Protein AF-A0A2H6MX20-F1 (afdb_monomer)

Mean predicted aligned error: 17.42 Å

Nearest PDB structures (foldseek):
  6qx9-assembly1_S  TM=8.064E-01  e=1.721E-09  Homo sapiens
  8r08-assembly1_S  TM=8.868E-01  e=1.833E-08  Homo sapiens
  6qw6-assembly1_S  TM=8.064E-01  e=2.581E-09  Homo sapiens
  8qp8-assembly1_S  TM=9.579E-01  e=3.839E-07  Homo sapiens

pLDDT: mean 71.4, std 17.09, range [33.41, 95.12]

Secondary structure (DSSP, 8-state):
------TTSPPP-GGG-HHHHHHHHHHTT-S--S----------S---------------SSS-SSTTTTT-GGG----S-TT---------B-TT-PBPPHHHHHHHHHHHHH--PPPHHHHHHHHHHHHHHHHHHHS-TT-----

Organism: NCBI:txid3147026

Foldseek 3Di:
DPPPDDLPDDQQDPVVDPVSVVVNCVSVVVDPPDPPVPPPPVPPPDPPPPPPPPPPPVDDDDDPPPPPVVPCVVPPPPPVCPPDDDPDDDFDADPVRDTDDPVVSVLVVVCVVVVPDDDPVVVVVVVVVVVVVVVVVVDDPPDDPPD

Structure (mmCIF, N/CA/C/O backbone):
data_AF-A0A2H6MX20-F1
#
_entry.id   AF-A0A2H6MX20-F1
#
loop_
_atom_site.group_PDB
_atom_site.id
_atom_site.type_symbol
_atom_site.label_atom_id
_atom_site.label_alt_id
_atom_site.label_comp_id
_atom_site.label_asym_id
_atom_site.label_entity_id
_atom_site.label_seq_id
_atom_site.pdbx_PDB_ins_code
_atom_site.Cartn_x
_atom_site.Cartn_y
_atom_site.Cartn_z
_atom_site.occupancy
_atom_site.B_iso_or_equiv
_atom_site.auth_seq_id
_atom_site.auth_comp_id
_atom_site.auth_asym_id
_atom_site.auth_atom_id
_atom_site.pdbx_PDB_model_num
ATOM 1 N N . SER A 1 1 ? -31.786 11.791 14.725 1.00 33.41 1 SER A N 1
ATOM 2 C CA . SER A 1 1 ? -30.751 12.723 15.205 1.00 33.41 1 SER A CA 1
ATOM 3 C C . SER A 1 1 ? -29.396 12.057 15.089 1.00 33.41 1 SER A C 1
ATOM 5 O O . SER A 1 1 ? -29.134 11.116 15.821 1.00 33.41 1 SER A O 1
ATOM 7 N N . THR A 1 2 ? -28.583 12.449 14.111 1.00 42.53 2 THR A N 1
ATOM 8 C CA . THR A 1 2 ? -27.213 11.948 13.934 1.00 42.53 2 THR A CA 1
ATOM 9 C C . THR A 1 2 ? -26.293 12.766 14.831 1.00 42.53 2 THR A C 1
ATOM 11 O O . THR A 1 2 ? -25.855 13.849 14.451 1.00 42.53 2 THR A O 1
ATOM 14 N N . SER A 1 3 ? -26.080 12.296 16.058 1.00 47.31 3 SER A N 1
ATOM 15 C CA . SER A 1 3 ? -25.085 12.864 16.963 1.00 47.31 3 SER A CA 1
ATOM 16 C C . SER A 1 3 ? -23.699 12.563 16.403 1.00 47.31 3 SER A C 1
ATOM 18 O O . SER A 1 3 ? -23.289 11.405 16.341 1.00 47.31 3 SER A O 1
ATOM 20 N N . SER A 1 4 ? -23.010 13.605 15.955 1.00 49.44 4 SER A N 1
ATOM 21 C CA . SER A 1 4 ? -21.595 13.574 15.610 1.00 49.44 4 SER A CA 1
ATOM 22 C C . SER A 1 4 ? -20.803 13.195 16.862 1.00 49.44 4 SER A C 1
ATOM 24 O O . SER A 1 4 ? -20.547 14.057 17.695 1.00 49.44 4 SER A O 1
ATOM 26 N N . THR A 1 5 ? -20.473 11.914 17.025 1.00 53.19 5 THR A N 1
ATOM 27 C CA . THR A 1 5 ? -19.618 11.448 18.121 1.00 53.19 5 THR A CA 1
ATOM 28 C C . THR A 1 5 ? -18.219 11.999 17.906 1.00 53.19 5 THR A C 1
ATOM 30 O O . THR A 1 5 ? -17.543 11.669 16.928 1.00 53.19 5 THR A O 1
ATOM 33 N N . THR A 1 6 ? -17.827 12.910 18.782 1.00 54.44 6 THR A N 1
ATOM 34 C CA . THR A 1 6 ? -16.495 13.503 18.800 1.00 54.44 6 THR A CA 1
ATOM 35 C C . THR A 1 6 ? -15.529 12.524 19.466 1.00 54.44 6 THR A C 1
ATOM 37 O O . THR A 1 6 ? -15.933 11.673 20.250 1.00 54.44 6 THR A O 1
ATOM 40 N N . ILE A 1 7 ? -14.232 12.640 19.169 1.00 55.91 7 ILE A N 1
ATOM 41 C CA . ILE A 1 7 ? -13.147 11.799 19.724 1.00 55.91 7 ILE A CA 1
ATOM 42 C C . ILE A 1 7 ? -13.102 11.784 21.273 1.00 55.91 7 ILE A C 1
ATOM 44 O O . ILE A 1 7 ? -12.395 10.969 21.856 1.00 55.91 7 ILE A O 1
ATOM 48 N N . LEU A 1 8 ? -13.857 12.666 21.936 1.00 54.25 8 LEU A N 1
ATOM 49 C CA . LEU A 1 8 ? -13.919 12.823 23.389 1.00 54.25 8 LEU A CA 1
ATOM 50 C C . LEU A 1 8 ? -15.139 12.149 24.044 1.00 54.25 8 LEU A C 1
ATOM 52 O O . LEU A 1 8 ? -15.256 12.202 25.266 1.00 54.25 8 LEU A O 1
ATOM 56 N N . ASP A 1 9 ? -16.046 11.548 23.270 1.00 61.22 9 ASP A N 1
ATOM 57 C CA . ASP A 1 9 ? -17.220 10.869 23.828 1.00 61.22 9 ASP A CA 1
ATOM 58 C C . ASP A 1 9 ? -16.842 9.493 24.409 1.00 61.22 9 ASP A C 1
ATOM 60 O O . ASP A 1 9 ? -16.025 8.764 23.842 1.00 61.22 9 ASP A O 1
ATOM 64 N N . GLU A 1 10 ? -17.440 9.142 25.555 1.00 64.44 10 GLU A N 1
ATOM 65 C CA . GLU A 1 10 ? -17.141 7.923 26.319 1.00 64.44 10 GLU A CA 1
ATOM 66 C C . GLU A 1 10 ? -17.293 6.665 25.440 1.00 64.44 10 GLU A C 1
ATOM 68 O O . GLU A 1 10 ? -18.320 6.463 24.781 1.00 64.44 10 GLU A O 1
ATOM 73 N N . GLU A 1 11 ? -16.251 5.824 25.392 1.00 63.41 11 GLU A N 1
ATOM 74 C CA . GLU A 1 11 ? -16.231 4.648 24.519 1.00 63.41 11 GLU A CA 1
ATOM 75 C C . GLU A 1 11 ? -17.427 3.723 24.826 1.00 63.41 11 GLU A C 1
ATOM 77 O O . GLU A 1 11 ? -17.643 3.356 25.986 1.00 63.41 11 GLU A O 1
ATOM 82 N N . PRO A 1 12 ? -18.217 3.296 23.820 1.00 64.69 12 PRO A N 1
ATOM 83 C CA . PRO A 1 12 ? -19.341 2.404 24.065 1.00 64.69 12 PRO A CA 1
ATOM 84 C C . PRO A 1 12 ? -18.862 1.087 24.682 1.00 64.69 12 PRO A C 1
ATOM 86 O O . PRO A 1 12 ? -17.984 0.408 24.148 1.00 64.69 12 PRO A O 1
ATOM 89 N N . ILE A 1 13 ? -19.489 0.698 25.794 1.00 65.38 13 ILE A N 1
ATOM 90 C CA . ILE A 1 13 ? -19.193 -0.548 26.508 1.00 65.38 13 ILE A CA 1
ATOM 91 C C . ILE A 1 13 ? -19.407 -1.740 25.563 1.00 65.38 13 ILE A C 1
ATOM 93 O O . ILE A 1 13 ? -20.540 -2.092 25.218 1.00 65.38 13 ILE A O 1
ATOM 97 N N . VAL A 1 14 ? -18.309 -2.399 25.187 1.00 65.25 14 VAL A N 1
ATOM 98 C CA . VAL A 1 14 ? -18.280 -3.518 24.225 1.00 65.25 14 VAL A CA 1
ATOM 99 C C . VAL A 1 14 ? -19.057 -4.747 24.732 1.00 65.25 14 VAL A C 1
ATOM 101 O O . VAL A 1 14 ? -19.490 -5.593 23.952 1.00 65.25 14 VAL A O 1
ATOM 104 N N . ASN A 1 15 ? -19.337 -4.805 26.037 1.00 72.75 15 ASN A N 1
ATOM 105 C CA . ASN A 1 15 ? -20.065 -5.894 26.698 1.00 72.75 15 ASN A CA 1
ATOM 1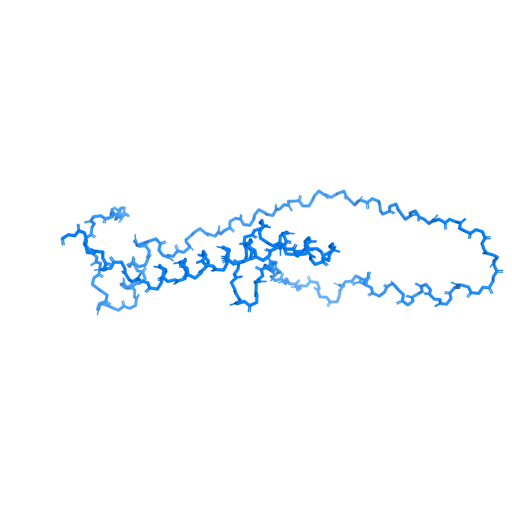06 C C . ASN A 1 15 ? -21.553 -5.979 26.300 1.00 72.75 15 ASN A C 1
ATOM 108 O O . ASN A 1 15 ? -22.222 -6.944 26.654 1.00 72.75 15 ASN A O 1
ATOM 112 N N . ARG A 1 16 ? -22.092 -4.986 25.573 1.00 74.19 16 ARG A N 1
ATOM 113 C CA . ARG A 1 16 ? -23.488 -4.977 25.089 1.00 74.19 16 ARG A CA 1
ATOM 114 C C . ARG A 1 16 ? -23.706 -5.770 23.790 1.00 74.19 16 ARG A C 1
ATOM 116 O O . ARG A 1 16 ? -24.836 -5.846 23.317 1.00 74.19 16 ARG A O 1
ATOM 123 N N . GLY A 1 17 ? -22.651 -6.366 23.225 1.00 83.62 17 GLY A N 1
ATOM 124 C CA . GLY A 1 17 ? -22.712 -7.243 22.051 1.00 83.62 17 GLY A CA 1
ATOM 125 C C . GLY A 1 17 ? -21.959 -6.707 20.828 1.00 83.62 17 GLY A C 1
ATOM 126 O O . GLY A 1 17 ? -21.399 -5.613 20.842 1.00 83.62 17 GLY A O 1
ATOM 127 N N . LEU A 1 18 ? -21.963 -7.480 19.735 1.00 86.56 18 LEU A N 1
ATOM 128 C CA . LEU A 1 18 ? -21.168 -7.212 18.522 1.00 86.56 18 LEU A CA 1
ATOM 129 C C . LEU A 1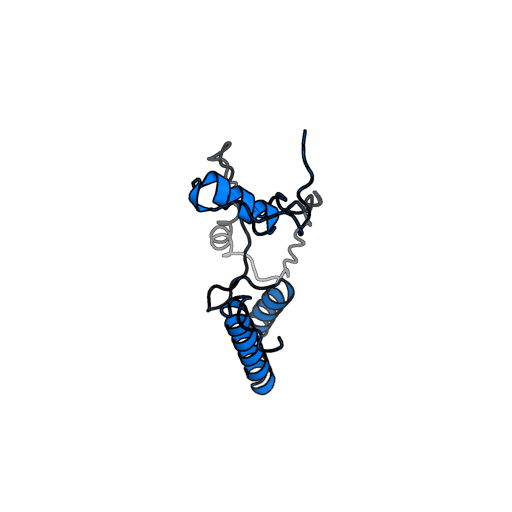 18 ? -21.463 -5.845 17.877 1.00 86.56 18 LEU A C 1
ATOM 131 O O . LEU A 1 18 ? -20.561 -5.209 17.338 1.00 86.56 18 LEU A O 1
ATOM 135 N N . ALA A 1 19 ? -22.701 -5.355 17.986 1.00 85.06 19 ALA A N 1
ATOM 136 C CA . ALA A 1 19 ? -23.073 -4.026 17.506 1.00 85.06 19 ALA A CA 1
ATOM 137 C C . ALA A 1 19 ? -22.311 -2.901 18.234 1.00 85.06 19 ALA A C 1
ATOM 139 O O . ALA A 1 19 ? -21.879 -1.945 17.595 1.00 85.06 19 ALA A O 1
ATOM 140 N N . ALA A 1 20 ? -22.086 -3.033 19.547 1.00 84.44 20 ALA A N 1
ATOM 141 C CA . ALA A 1 20 ? -21.310 -2.058 20.314 1.00 84.44 20 ALA A CA 1
ATOM 142 C C . ALA A 1 20 ? -19.830 -2.062 19.893 1.00 84.44 20 ALA A C 1
ATOM 144 O O . ALA A 1 20 ? -19.231 -0.997 19.757 1.00 84.44 20 ALA A O 1
ATOM 145 N N . ALA A 1 21 ? -19.268 -3.241 19.599 1.00 84.44 21 ALA A N 1
ATOM 146 C CA . ALA A 1 21 ? -17.911 -3.372 19.065 1.00 84.44 21 ALA A CA 1
ATOM 147 C C . ALA A 1 21 ? -17.760 -2.707 17.685 1.00 84.44 21 ALA A C 1
ATOM 149 O O . ALA A 1 21 ? -16.796 -1.980 17.454 1.00 84.44 21 ALA A O 1
ATOM 150 N N . LEU A 1 22 ? -18.727 -2.902 16.779 1.00 85.56 22 LEU A N 1
ATOM 151 C CA . LEU A 1 22 ? -18.718 -2.259 15.460 1.00 85.56 22 LEU A CA 1
ATOM 152 C C . LEU A 1 22 ? -18.811 -0.733 15.561 1.00 85.56 22 LEU A C 1
ATOM 154 O O . LEU A 1 22 ? -18.059 -0.038 14.879 1.00 85.56 22 LEU A O 1
ATOM 158 N N . MET A 1 23 ? -19.671 -0.215 16.443 1.00 83.62 23 MET A N 1
ATOM 159 C CA . MET A 1 23 ? -19.767 1.225 16.708 1.00 83.62 23 MET A CA 1
ATOM 160 C C . MET A 1 23 ? -18.453 1.786 17.262 1.00 83.62 23 MET A C 1
ATOM 162 O O . MET A 1 23 ? -18.015 2.851 16.837 1.00 83.62 23 MET A O 1
ATOM 166 N N . LEU A 1 24 ? -17.772 1.049 18.146 1.00 83.94 24 LEU A N 1
ATOM 167 C CA . LEU A 1 24 ? -16.450 1.436 18.637 1.00 83.94 24 LEU A CA 1
ATOM 168 C C . LEU A 1 24 ? -15.415 1.491 17.503 1.00 83.94 24 LEU A C 1
ATOM 170 O O . LEU A 1 24 ? -14.681 2.470 17.394 1.00 83.94 24 LEU A O 1
ATOM 174 N N . CYS A 1 25 ? -15.361 0.476 16.634 1.00 84.75 25 CYS A N 1
ATOM 175 C CA . CYS A 1 25 ? -14.451 0.459 15.484 1.00 84.75 25 CYS A CA 1
ATOM 176 C C . CYS A 1 25 ? -14.743 1.593 14.491 1.00 84.75 25 CYS A C 1
ATOM 178 O O . CYS A 1 25 ? -13.806 2.156 13.923 1.00 84.75 25 CYS A O 1
ATOM 180 N N . GLN A 1 26 ? -16.019 1.939 14.295 1.00 85.38 26 GLN A N 1
ATOM 181 C C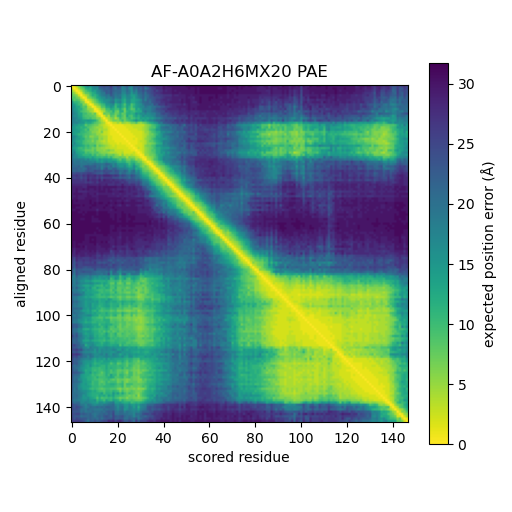A . GLN A 1 26 ? -16.431 3.077 13.476 1.00 85.38 26 GLN A CA 1
ATOM 182 C C . GLN A 1 26 ? -15.961 4.400 14.089 1.00 85.38 26 GLN A C 1
ATOM 184 O O . GLN A 1 26 ? -15.337 5.198 13.393 1.00 85.38 26 GLN A O 1
ATOM 189 N N . ASN A 1 27 ? -16.191 4.603 15.390 1.00 82.19 27 ASN A N 1
ATOM 190 C CA . ASN A 1 27 ? -15.773 5.809 16.108 1.00 82.19 27 ASN A CA 1
ATOM 191 C C . ASN A 1 27 ? -14.244 5.956 16.146 1.00 82.19 27 ASN A C 1
ATOM 193 O O . ASN A 1 27 ? -13.726 7.059 16.003 1.00 82.19 27 ASN A O 1
ATOM 197 N N . LYS A 1 28 ? -13.514 4.839 16.264 1.00 82.50 28 LYS A N 1
ATOM 198 C CA . LYS A 1 28 ? -12.042 4.795 16.213 1.00 82.50 28 LYS A CA 1
ATOM 199 C C . LYS A 1 28 ? -11.466 4.930 14.798 1.00 82.50 28 LYS A C 1
ATOM 201 O O . LYS A 1 28 ? -10.248 4.946 14.646 1.00 82.50 28 LYS A O 1
ATOM 206 N N . GLY A 1 29 ? -12.303 4.995 13.758 1.00 82.38 29 GLY A N 1
ATOM 207 C CA . GLY A 1 29 ? -11.851 5.101 12.367 1.00 82.38 29 GLY A CA 1
ATOM 208 C C . GLY A 1 29 ? -11.107 3.863 11.852 1.00 82.38 29 GLY A C 1
ATOM 209 O O . GLY A 1 29 ? -10.345 3.959 10.894 1.00 82.38 29 GLY A O 1
ATOM 210 N N . LEU A 1 30 ? -11.308 2.699 12.481 1.00 83.44 30 LEU A N 1
ATOM 211 C CA . LEU A 1 30 ? -10.692 1.425 12.083 1.00 83.44 30 LEU A CA 1
ATOM 212 C C . LEU A 1 30 ? -11.430 0.756 10.917 1.00 83.44 30 LEU A C 1
ATOM 214 O O . LEU A 1 30 ? -10.898 -0.157 10.287 1.00 83.44 30 LEU A O 1
ATOM 218 N N . LEU A 1 31 ? -12.665 1.186 10.652 1.00 81.12 31 LEU A N 1
ATOM 219 C CA . LEU A 1 31 ? -13.461 0.714 9.529 1.00 81.12 31 LEU A CA 1
ATOM 220 C C . LEU A 1 31 ? -13.211 1.591 8.305 1.00 81.12 31 LEU A C 1
ATOM 222 O O . LEU A 1 31 ? -13.363 2.812 8.347 1.00 81.12 31 LEU A O 1
ATOM 226 N N . GLU A 1 32 ? -12.893 0.948 7.188 1.00 73.25 32 GLU A N 1
ATOM 227 C CA . GLU A 1 32 ? -12.806 1.600 5.888 1.00 73.25 32 GLU A CA 1
ATOM 228 C C . GLU A 1 32 ? -14.231 1.866 5.365 1.00 73.25 32 GLU A C 1
ATOM 230 O O . GLU A 1 32 ? -14.857 1.024 4.728 1.00 73.25 32 GLU A O 1
ATOM 235 N N . THR A 1 33 ? -14.795 3.026 5.716 1.00 65.88 33 THR A N 1
ATOM 236 C CA . THR A 1 33 ? -16.158 3.446 5.321 1.00 65.88 33 THR A CA 1
ATOM 237 C C . THR A 1 33 ? -16.200 4.092 3.939 1.00 65.88 33 THR A C 1
ATOM 239 O O . THR A 1 33 ? -17.257 4.194 3.311 1.00 65.88 33 THR A O 1
ATOM 242 N N . THR A 1 34 ? -15.044 4.511 3.434 1.00 58.72 34 THR A N 1
ATOM 243 C CA . THR A 1 34 ? -14.888 4.946 2.058 1.00 58.72 34 THR A CA 1
ATOM 244 C C . THR A 1 34 ? -14.724 3.703 1.198 1.00 58.72 34 THR A C 1
ATOM 246 O O . THR A 1 34 ? -13.690 3.045 1.206 1.00 58.72 34 THR A O 1
ATOM 249 N N . VAL A 1 35 ? -15.745 3.390 0.396 1.00 58.50 35 VAL A N 1
ATOM 250 C CA . VAL A 1 35 ? -15.526 2.614 -0.830 1.00 58.50 35 VAL A CA 1
ATOM 251 C C . VAL A 1 35 ? -14.372 3.307 -1.536 1.00 58.50 35 VAL A C 1
ATOM 253 O O . VAL A 1 35 ? -14.542 4.442 -1.998 1.00 58.50 35 VAL A O 1
ATOM 256 N N . GLN A 1 36 ? -13.188 2.685 -1.537 1.00 54.97 36 GLN A N 1
ATOM 257 C CA . GLN A 1 36 ? -12.050 3.194 -2.280 1.00 54.97 36 GLN A CA 1
ATOM 258 C C . GLN A 1 36 ? -12.585 3.460 -3.676 1.00 54.97 36 GLN A C 1
ATOM 260 O O . GLN A 1 36 ? -12.999 2.538 -4.383 1.00 54.97 36 GLN A O 1
ATOM 265 N N . LYS A 1 37 ? -12.658 4.740 -4.054 1.00 50.09 37 LYS A N 1
ATOM 266 C CA . LYS A 1 37 ? -12.880 5.117 -5.438 1.00 50.09 37 LYS A CA 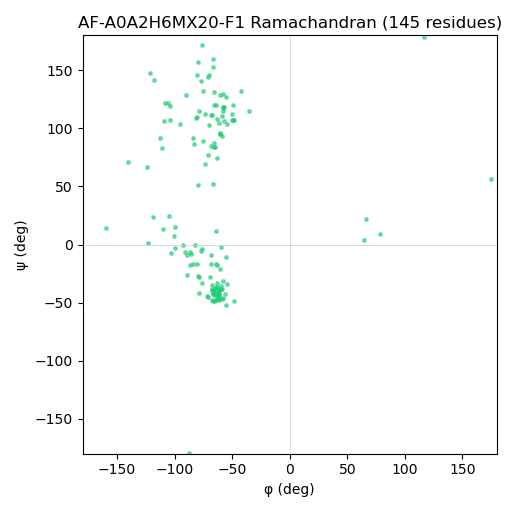1
ATOM 267 C C . LYS A 1 37 ? -11.622 4.637 -6.134 1.00 50.09 37 LYS A C 1
ATOM 269 O O . LYS A 1 37 ? -10.668 5.396 -6.272 1.00 50.09 37 LYS A O 1
ATOM 274 N N . VAL A 1 38 ? -11.592 3.358 -6.506 1.00 52.25 38 VAL A N 1
ATOM 275 C CA . VAL A 1 38 ? -10.689 2.857 -7.525 1.00 52.25 38 VAL A CA 1
ATOM 276 C C . VAL A 1 38 ? -10.904 3.831 -8.656 1.00 52.25 38 VAL A C 1
ATOM 278 O O . VAL A 1 38 ? -11.995 3.896 -9.231 1.00 52.25 38 VAL A O 1
ATOM 281 N N . ALA A 1 39 ? -9.908 4.687 -8.870 1.00 47.50 39 ALA A N 1
ATOM 282 C CA . ALA A 1 39 ? -9.859 5.530 -10.031 1.00 47.50 39 ALA A CA 1
ATOM 283 C C . ALA A 1 39 ? -9.861 4.540 -11.186 1.00 47.50 39 ALA A C 1
ATOM 285 O O . ALA A 1 39 ? -8.827 3.986 -11.552 1.00 47.50 39 ALA A O 1
ATOM 286 N N . ARG A 1 40 ? -11.054 4.237 -11.707 1.00 47.91 40 ARG A N 1
ATOM 287 C CA . ARG A 1 40 ? -11.191 3.644 -13.020 1.00 47.91 40 ARG A CA 1
ATOM 288 C C . ARG A 1 40 ? -10.574 4.696 -13.907 1.00 47.91 40 ARG A C 1
ATOM 290 O O . ARG A 1 40 ? -11.220 5.689 -14.236 1.00 47.91 40 ARG A O 1
ATOM 297 N N . VAL A 1 41 ? -9.294 4.521 -14.214 1.00 49.47 41 VAL A N 1
ATOM 298 C CA . VAL A 1 41 ? -8.684 5.187 -15.346 1.00 49.47 41 VAL A CA 1
ATOM 299 C C . VAL A 1 41 ? -9.593 4.776 -16.486 1.00 49.47 41 VAL A C 1
ATOM 301 O O . VAL A 1 41 ? -9.629 3.605 -16.863 1.00 49.47 41 VAL A O 1
ATOM 304 N N . LYS A 1 42 ? -10.457 5.695 -16.925 1.00 51.22 42 LYS A N 1
ATOM 305 C CA . LYS A 1 42 ? -11.255 5.491 -18.122 1.00 51.22 42 LYS A CA 1
ATOM 306 C C . LYS A 1 42 ? -10.210 5.239 -19.187 1.00 51.22 42 LYS A C 1
ATOM 308 O O . LYS A 1 42 ? -9.462 6.160 -19.510 1.00 51.22 42 LYS A O 1
ATOM 313 N N . ALA A 1 43 ? -10.085 3.980 -19.607 1.00 55.50 43 ALA A N 1
ATOM 314 C CA . ALA A 1 43 ? -9.143 3.613 -20.641 1.00 55.50 43 ALA A CA 1
ATOM 315 C C . ALA A 1 43 ? -9.388 4.607 -21.780 1.00 55.50 43 ALA A C 1
ATOM 317 O O . ALA A 1 43 ? -10.539 4.734 -22.220 1.00 55.50 43 ALA A O 1
ATOM 318 N N . PRO A 1 44 ? -8.395 5.411 -22.196 1.00 58.00 44 PRO A N 1
ATOM 319 C CA . PRO A 1 44 ? -8.565 6.127 -23.438 1.00 58.00 44 PRO A CA 1
ATOM 320 C C . PRO A 1 44 ? -8.825 5.038 -24.476 1.00 58.00 44 PRO A C 1
ATOM 322 O O . PRO A 1 44 ? -7.989 4.155 -24.658 1.00 58.00 44 PRO A O 1
ATOM 325 N N . ASN A 1 45 ? -9.999 5.073 -25.111 1.00 55.19 45 ASN A N 1
ATOM 326 C CA . ASN A 1 45 ? -10.372 4.231 -26.251 1.00 55.19 45 ASN A CA 1
ATOM 327 C C . ASN A 1 45 ? -9.514 4.602 -27.472 1.00 55.19 45 ASN A C 1
ATOM 329 O O . ASN A 1 45 ? -10.016 4.944 -28.536 1.00 55.19 45 ASN A O 1
ATOM 333 N N . LYS A 1 46 ? -8.199 4.629 -27.298 1.00 56.16 46 LYS A N 1
ATOM 334 C CA . LYS A 1 46 ? -7.218 4.718 -28.355 1.00 56.16 46 LYS A CA 1
ATOM 335 C C . LYS A 1 46 ? -6.530 3.374 -28.304 1.00 56.16 46 LYS A C 1
ATOM 337 O O . LYS A 1 46 ? -5.605 3.177 -27.522 1.00 56.16 46 LYS A O 1
ATOM 342 N N . SER A 1 47 ? -7.045 2.437 -29.095 1.00 58.94 47 SER A N 1
ATOM 343 C CA . SER A 1 47 ? -6.255 1.294 -29.526 1.00 58.94 47 SER A CA 1
ATOM 344 C C . SER A 1 47 ? -4.934 1.865 -30.028 1.00 58.94 47 SER A C 1
ATOM 346 O O . SER A 1 47 ? -4.908 2.548 -31.054 1.00 58.94 47 SER A O 1
ATOM 348 N N . LEU A 1 48 ? -3.859 1.688 -29.262 1.00 55.22 48 LEU A N 1
ATOM 349 C CA . LEU A 1 48 ? -2.530 1.956 -29.781 1.00 55.22 48 LEU A CA 1
ATOM 350 C C . LEU A 1 48 ? -2.411 1.045 -31.003 1.00 55.22 48 LEU A C 1
ATOM 352 O O . LEU A 1 48 ? -2.568 -0.168 -30.831 1.00 55.22 48 LEU A O 1
ATOM 356 N N . PRO A 1 49 ? -2.224 1.575 -32.226 1.00 56.75 49 PRO A N 1
ATOM 357 C CA . PRO A 1 49 ? -1.890 0.703 -33.330 1.00 56.75 49 PRO A CA 1
ATOM 358 C C . PRO A 1 49 ? -0.609 0.006 -32.892 1.00 56.75 49 PRO A C 1
ATOM 360 O O . PRO A 1 49 ? 0.402 0.663 -32.635 1.00 56.75 49 PRO A O 1
ATOM 363 N N . SER A 1 50 ? -0.670 -1.312 -32.709 1.00 56.38 50 SER A N 1
ATOM 364 C CA . SER A 1 50 ? 0.533 -2.110 -32.569 1.00 56.38 50 SER A CA 1
ATOM 365 C C . SER A 1 50 ? 1.290 -1.899 -33.872 1.00 56.38 50 SER A C 1
ATOM 367 O O . SER A 1 50 ? 0.975 -2.522 -34.886 1.00 56.38 50 SER A O 1
ATOM 369 N N . ALA A 1 51 ? 2.224 -0.952 -33.884 1.00 53.81 51 ALA A N 1
ATOM 370 C CA . ALA A 1 51 ? 3.190 -0.833 -34.950 1.00 53.81 51 ALA A CA 1
ATOM 371 C C . ALA A 1 51 ? 4.078 -2.063 -34.802 1.00 53.81 51 ALA A C 1
ATOM 373 O O . ALA A 1 51 ? 5.085 -2.059 -34.095 1.00 53.81 51 ALA A O 1
ATOM 374 N N . VAL A 1 52 ? 3.618 -3.164 -35.389 1.00 52.75 52 VAL A N 1
ATOM 375 C CA . VAL A 1 52 ? 4.420 -4.350 -35.604 1.00 52.75 52 VAL A CA 1
ATOM 376 C C . VAL A 1 52 ? 5.488 -3.904 -36.593 1.00 52.75 52 VAL A C 1
ATOM 378 O O . VAL A 1 52 ? 5.288 -3.981 -37.802 1.00 52.75 52 VAL A O 1
ATOM 381 N N . TYR A 1 53 ? 6.598 -3.364 -36.088 1.00 43.50 53 TYR A N 1
ATOM 382 C CA . TYR A 1 53 ? 7.823 -3.243 -36.864 1.00 43.50 53 TYR A CA 1
ATOM 383 C C . TYR A 1 53 ? 8.278 -4.674 -37.156 1.00 43.50 53 TYR A C 1
ATOM 385 O O . TYR A 1 53 ? 9.045 -5.278 -36.411 1.00 43.50 53 TYR A O 1
ATOM 393 N N . CYS A 1 54 ? 7.713 -5.253 -38.213 1.00 49.53 54 CYS A N 1
ATOM 394 C CA . CYS A 1 54 ? 8.269 -6.423 -38.852 1.00 49.53 54 CYS A CA 1
ATOM 395 C C . CYS A 1 54 ? 9.531 -5.908 -39.533 1.00 49.53 54 CYS A C 1
ATOM 397 O O . CYS A 1 54 ? 9.446 -5.214 -40.541 1.00 49.53 54 CYS A O 1
ATOM 399 N N . ILE A 1 55 ? 10.695 -6.172 -38.949 1.00 54.19 55 ILE A N 1
ATOM 400 C CA . ILE A 1 55 ? 11.941 -6.077 -39.701 1.00 54.19 55 ILE A CA 1
ATOM 401 C C . ILE A 1 55 ? 11.786 -7.109 -40.818 1.00 54.19 55 ILE A C 1
ATOM 403 O O . ILE A 1 55 ? 11.767 -8.313 -40.560 1.00 54.19 55 ILE A O 1
ATOM 407 N N . GLU A 1 56 ? 11.531 -6.635 -42.036 1.00 45.50 56 GLU A N 1
ATOM 408 C CA . GLU A 1 56 ? 11.498 -7.473 -43.227 1.00 45.50 56 GLU A CA 1
ATOM 409 C C . GLU A 1 56 ? 12.932 -7.898 -43.546 1.00 45.50 56 GLU A C 1
ATOM 411 O O . GLU A 1 56 ? 13.577 -7.373 -44.452 1.00 45.50 56 GLU A O 1
ATOM 416 N N . ASP A 1 57 ? 13.447 -8.868 -42.792 1.00 47.69 57 ASP A N 1
ATOM 417 C CA . ASP A 1 57 ? 14.560 -9.663 -43.281 1.00 47.69 57 ASP A CA 1
ATOM 418 C C . ASP A 1 57 ? 14.042 -10.412 -44.507 1.00 47.69 57 ASP A C 1
ATOM 420 O O . ASP A 1 57 ? 13.216 -11.325 -44.398 1.00 47.69 57 ASP A O 1
ATOM 424 N N . LYS A 1 58 ? 14.504 -9.988 -45.689 1.00 53.44 58 LYS A N 1
ATOM 425 C CA . LYS A 1 58 ? 14.312 -10.685 -46.963 1.00 53.44 58 LYS A CA 1
ATOM 426 C C . LYS A 1 58 ? 15.006 -12.047 -46.904 1.00 53.44 58 LYS A C 1
ATOM 428 O O . LYS A 1 58 ? 16.075 -12.245 -47.466 1.00 53.44 58 LYS A O 1
ATOM 433 N N . MET A 1 59 ? 14.406 -12.984 -46.188 1.00 43.66 59 MET A N 1
ATOM 434 C CA . MET A 1 59 ? 14.783 -14.387 -46.164 1.00 43.66 59 MET A CA 1
ATOM 435 C C . MET A 1 59 ? 13.738 -15.139 -46.973 1.00 43.66 59 MET A C 1
ATOM 437 O O . MET A 1 59 ? 12.540 -15.037 -46.709 1.00 43.66 59 MET A O 1
ATOM 441 N N . ALA A 1 60 ? 14.233 -15.814 -48.005 1.00 49.03 60 ALA A N 1
ATOM 442 C CA . ALA A 1 60 ? 13.485 -16.487 -49.046 1.00 49.03 60 ALA A CA 1
ATOM 443 C C . ALA A 1 60 ? 12.267 -17.270 -48.524 1.00 49.03 60 ALA A C 1
ATOM 445 O O . ALA A 1 60 ? 12.342 -18.030 -47.559 1.00 49.03 60 ALA A O 1
ATOM 446 N N . ILE A 1 61 ? 11.159 -17.035 -49.225 1.00 51.09 61 ILE A N 1
ATOM 447 C CA . ILE A 1 61 ? 9.986 -17.895 -49.414 1.00 51.09 61 ILE A CA 1
ATOM 448 C C . ILE A 1 61 ? 10.505 -19.345 -49.465 1.00 51.09 61 ILE A C 1
ATOM 450 O O . ILE A 1 61 ? 11.377 -19.626 -50.279 1.00 51.09 61 ILE A O 1
ATOM 454 N N . ASP A 1 62 ? 10.185 -20.243 -48.530 1.00 49.22 62 ASP A N 1
ATOM 455 C CA . ASP A 1 62 ? 9.054 -21.162 -48.718 1.00 49.22 62 ASP A CA 1
ATOM 456 C C . ASP A 1 62 ? 8.950 -22.202 -47.566 1.00 49.22 62 ASP A C 1
ATOM 458 O O . ASP A 1 62 ? 9.053 -23.397 -47.806 1.00 49.22 62 ASP A O 1
ATOM 462 N N . ASP A 1 63 ? 8.847 -21.791 -46.286 1.00 53.38 63 ASP A N 1
ATOM 463 C CA . ASP A 1 63 ? 8.629 -22.783 -45.193 1.00 53.38 63 ASP A CA 1
ATOM 464 C C . ASP A 1 63 ? 8.054 -22.230 -43.860 1.00 53.38 63 ASP A C 1
ATOM 466 O O . ASP A 1 63 ? 8.123 -22.852 -42.797 1.00 53.38 63 ASP A O 1
ATOM 470 N N . LYS A 1 64 ? 7.518 -20.996 -43.848 1.00 50.22 64 LYS A N 1
ATOM 471 C CA . LYS A 1 64 ? 7.206 -20.253 -42.599 1.00 50.22 64 LYS A CA 1
ATOM 472 C C . LYS A 1 64 ? 5.720 -20.056 -42.267 1.00 50.22 64 LYS A C 1
ATOM 474 O O . LYS A 1 64 ? 5.418 -19.274 -41.366 1.00 50.22 64 LYS A O 1
ATOM 479 N N . TYR A 1 65 ? 4.787 -20.749 -42.919 1.00 51.00 65 TYR A N 1
ATOM 480 C CA . TYR A 1 65 ? 3.358 -20.593 -42.589 1.00 51.00 65 TYR A CA 1
ATOM 481 C C . TYR A 1 65 ? 2.859 -21.491 -41.445 1.00 51.00 65 TYR A C 1
ATOM 483 O O . TYR A 1 65 ? 1.869 -21.142 -40.812 1.00 51.00 65 TYR A O 1
ATOM 491 N N . SER A 1 66 ? 3.574 -22.561 -41.073 1.00 53.72 66 SER A N 1
ATOM 492 C CA . SER A 1 66 ? 3.124 -23.451 -39.984 1.00 53.72 66 SER A CA 1
ATOM 493 C C . SER A 1 66 ? 3.413 -22.919 -38.572 1.00 53.72 66 SER A C 1
ATOM 495 O O . SER A 1 66 ? 2.697 -23.250 -37.636 1.00 53.72 66 SER A O 1
ATOM 497 N N . ARG A 1 67 ? 4.446 -22.084 -38.383 1.00 53.38 67 ARG A N 1
ATOM 498 C CA . ARG A 1 67 ? 4.905 -21.663 -37.038 1.00 53.38 67 ARG A CA 1
ATOM 499 C C . ARG A 1 67 ? 4.258 -20.387 -36.493 1.00 53.38 67 ARG A C 1
ATOM 501 O O . ARG A 1 67 ? 4.532 -20.004 -35.360 1.00 53.38 67 ARG A O 1
ATOM 508 N N . ARG A 1 68 ? 3.447 -19.684 -37.293 1.00 50.62 68 ARG A N 1
ATOM 509 C CA . ARG A 1 68 ? 2.830 -18.406 -36.885 1.00 50.62 68 ARG A CA 1
ATOM 510 C C . ARG A 1 68 ? 1.477 -18.582 -36.193 1.00 50.62 68 ARG A C 1
ATOM 512 O O . ARG A 1 68 ? 1.106 -17.730 -35.389 1.00 50.62 68 ARG A O 1
ATOM 519 N N . GLU A 1 69 ? 0.772 -19.668 -36.492 1.00 50.28 69 GLU A N 1
ATOM 520 C CA . GLU A 1 69 ? -0.525 -20.010 -35.892 1.00 50.28 69 GLU A CA 1
ATOM 521 C C . GLU A 1 69 ? -0.387 -20.338 -34.395 1.00 50.28 69 GLU A C 1
ATOM 523 O O . GLU A 1 69 ? -1.132 -19.803 -33.576 1.00 50.28 69 GLU A O 1
ATOM 528 N N . GLU A 1 70 ? 0.642 -21.100 -34.006 1.00 51.75 70 GLU A N 1
ATOM 529 C CA . GLU A 1 70 ? 0.843 -21.556 -32.617 1.00 51.75 70 GLU A CA 1
ATOM 530 C C . GLU A 1 70 ? 1.084 -20.421 -31.603 1.00 51.75 70 GLU A C 1
ATOM 532 O O . GLU A 1 70 ? 0.906 -20.609 -30.402 1.00 51.75 70 GLU A O 1
ATOM 537 N N . TYR A 1 71 ? 1.438 -19.215 -32.063 1.00 49.91 71 TYR A N 1
ATOM 538 C CA . TYR A 1 71 ? 1.718 -18.062 -31.197 1.00 49.91 71 TYR A CA 1
ATOM 539 C C . TYR A 1 71 ? 0.556 -17.056 -31.093 1.00 49.91 71 TYR A C 1
ATOM 541 O O . TYR A 1 71 ? 0.714 -15.984 -30.508 1.00 49.91 71 TYR A O 1
ATOM 549 N N . ARG A 1 72 ? -0.623 -17.369 -31.656 1.00 53.19 72 ARG A N 1
ATOM 550 C CA . ARG A 1 72 ? -1.840 -16.533 -31.566 1.00 53.19 72 ARG A CA 1
ATOM 551 C C . ARG A 1 72 ? -2.848 -16.998 -30.504 1.00 53.19 72 ARG A C 1
ATOM 553 O O . ARG A 1 72 ? -3.979 -16.526 -30.486 1.00 53.19 72 ARG A O 1
ATOM 560 N N . GLY A 1 73 ? -2.443 -17.866 -29.575 1.00 51.75 73 GLY A N 1
ATOM 561 C CA . GLY A 1 73 ? -3.340 -18.421 -28.549 1.00 51.75 73 GLY A CA 1
ATOM 562 C C . GLY A 1 73 ? -3.849 -17.431 -27.489 1.00 51.75 73 GLY A C 1
ATOM 563 O O . GLY A 1 73 ? -4.833 -17.719 -26.819 1.00 51.75 73 GLY A O 1
ATOM 564 N N . PHE A 1 74 ? -3.225 -16.258 -27.319 1.00 54.41 74 PHE A N 1
ATOM 565 C CA . PHE A 1 74 ? -3.621 -15.315 -26.258 1.00 54.41 74 PHE A CA 1
ATOM 566 C C . PHE A 1 74 ? -4.713 -14.311 -26.671 1.00 54.41 74 PHE A C 1
ATOM 568 O O . PHE A 1 74 ? -5.241 -13.593 -25.829 1.00 54.41 74 PHE A O 1
ATOM 575 N N . THR A 1 75 ? -5.070 -14.238 -27.955 1.00 61.62 75 THR A N 1
ATOM 576 C CA . THR A 1 75 ? -6.064 -13.270 -28.460 1.00 61.62 75 THR A CA 1
ATOM 577 C C . THR A 1 75 ? -7.414 -13.911 -28.765 1.00 61.62 75 THR A C 1
ATOM 579 O O . THR A 1 75 ? -8.149 -13.411 -29.613 1.00 61.62 75 THR A O 1
ATOM 582 N N . GLN A 1 76 ? -7.741 -15.039 -28.132 1.00 64.94 76 GLN A N 1
ATOM 583 C CA . GLN A 1 76 ? -9.068 -15.623 -28.273 1.00 64.94 76 GLN A CA 1
ATOM 584 C C . GLN A 1 76 ? -10.070 -14.772 -27.490 1.00 64.94 76 GLN A C 1
ATOM 586 O O . GLN A 1 76 ? -10.012 -14.690 -26.263 1.00 64.94 76 GLN A O 1
ATOM 591 N N . ASP A 1 77 ? -10.972 -14.109 -28.213 1.00 60.38 77 ASP A N 1
ATOM 592 C CA . ASP A 1 77 ? -12.046 -13.330 -27.607 1.00 60.38 77 ASP A CA 1
ATOM 593 C C . ASP A 1 77 ? -12.890 -14.247 -26.709 1.00 60.38 77 ASP A C 1
ATOM 595 O O . ASP A 1 77 ? -13.515 -15.200 -27.180 1.00 60.38 77 ASP A O 1
ATOM 599 N N . PHE A 1 78 ? -12.913 -13.953 -25.408 1.00 64.69 78 PHE A N 1
ATOM 600 C CA . PHE A 1 78 ? -13.653 -14.703 -24.392 1.00 64.69 78 PHE A CA 1
ATOM 601 C C . PHE A 1 78 ? -15.165 -14.424 -24.507 1.00 64.69 78 PHE A C 1
ATOM 603 O O . PHE A 1 78 ? -15.753 -13.739 -23.673 1.00 64.69 78 PHE A O 1
ATOM 610 N N . LYS A 1 79 ? -15.790 -14.909 -25.589 1.00 67.31 79 LYS A N 1
ATOM 611 C CA . LYS A 1 79 ? -17.222 -14.722 -25.911 1.00 67.31 79 LYS A CA 1
ATOM 612 C C . LYS A 1 79 ? -18.142 -15.763 -25.265 1.00 67.31 79 LYS A C 1
ATOM 614 O O . LYS A 1 79 ? -19.355 -15.645 -25.339 1.00 67.31 79 LYS A O 1
ATOM 619 N N . GLU A 1 80 ? -17.592 -16.781 -24.606 1.00 68.12 80 GLU A N 1
ATOM 620 C CA . GLU A 1 80 ? -18.384 -17.884 -24.034 1.00 68.12 80 GLU A CA 1
ATOM 621 C C . GLU A 1 80 ? -19.098 -17.528 -22.717 1.00 68.12 80 GLU A C 1
ATOM 623 O O . GLU A 1 80 ? -19.867 -18.333 -22.185 1.00 68.12 80 GLU A O 1
ATOM 628 N N . LYS A 1 81 ? -18.862 -16.334 -22.156 1.00 72.06 81 LYS A N 1
ATOM 629 C CA . LYS A 1 81 ? -19.454 -15.905 -20.882 1.00 72.06 81 LYS A CA 1
ATOM 630 C C . LYS A 1 81 ? -19.872 -14.432 -20.908 1.00 72.06 81 LYS A C 1
ATOM 632 O O . LYS A 1 81 ? -19.322 -13.619 -20.166 1.00 72.06 81 LYS A O 1
ATOM 637 N N . ASP A 1 82 ? -20.924 -14.116 -21.660 1.00 69.62 82 ASP A N 1
ATOM 638 C CA . ASP A 1 82 ? -21.525 -12.767 -21.758 1.00 69.62 82 ASP A CA 1
ATOM 639 C C . ASP A 1 82 ? -22.055 -12.175 -20.424 1.00 69.62 82 ASP A C 1
ATOM 641 O O . ASP A 1 82 ? -22.504 -11.031 -20.373 1.00 69.62 82 ASP A O 1
ATOM 645 N N . GLY A 1 83 ? -21.972 -12.913 -19.308 1.00 78.88 83 GLY A N 1
ATOM 646 C CA . GLY A 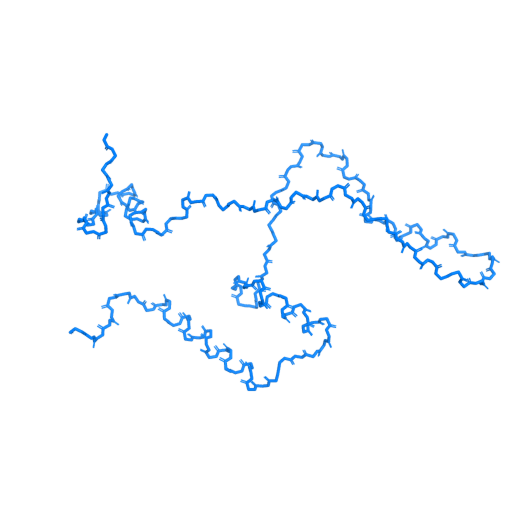1 83 ? -22.337 -12.451 -17.961 1.00 78.88 83 GLY A CA 1
ATOM 647 C C . GLY A 1 83 ? -21.228 -12.538 -16.905 1.00 78.88 83 GLY A C 1
ATOM 648 O O . GLY A 1 83 ? -21.476 -12.212 -15.743 1.00 78.88 83 GLY A O 1
ATOM 649 N N . TYR A 1 84 ? -20.017 -12.985 -17.254 1.00 84.06 84 TYR A N 1
ATOM 650 C CA . TYR A 1 84 ? -18.936 -13.138 -16.278 1.00 84.06 84 TYR A CA 1
ATOM 651 C C . TYR A 1 84 ? -18.285 -11.787 -15.962 1.00 84.06 84 TYR A C 1
ATOM 653 O O . TYR A 1 84 ? -17.669 -11.157 -16.818 1.00 84.06 84 TYR A O 1
ATOM 661 N N . LYS A 1 85 ? -18.421 -11.340 -14.707 1.00 84.00 85 LYS A N 1
ATOM 662 C CA . LYS A 1 85 ? -17.808 -10.110 -14.184 1.00 84.00 85 LYS A CA 1
ATOM 663 C C . LYS A 1 85 ? -16.717 -10.465 -13.171 1.00 84.00 85 LYS A C 1
ATOM 665 O O . LYS A 1 85 ? -17.004 -10.483 -11.974 1.00 84.00 85 LYS A O 1
ATOM 670 N N . PRO A 1 86 ? -15.488 -10.775 -13.618 1.00 86.31 86 PRO A N 1
ATOM 671 C CA . PRO A 1 86 ? -14.390 -11.015 -12.696 1.00 86.31 86 PRO A CA 1
ATOM 672 C C . PRO A 1 86 ? -14.040 -9.723 -11.949 1.00 86.31 86 PRO A C 1
ATOM 674 O O . PRO A 1 86 ? -13.848 -8.671 -12.563 1.00 86.31 86 PRO A O 1
ATOM 677 N N . ASP A 1 87 ? -13.930 -9.807 -10.625 1.00 85.88 87 ASP A N 1
ATOM 678 C CA . ASP A 1 87 ? -13.369 -8.735 -9.800 1.00 85.88 87 ASP A CA 1
ATOM 679 C C . ASP A 1 87 ? -11.838 -8.850 -9.811 1.00 85.88 87 ASP A C 1
ATOM 681 O O . ASP A 1 87 ? -11.230 -9.539 -8.990 1.00 85.88 87 ASP A O 1
ATOM 685 N N . VAL A 1 88 ? -11.212 -8.242 -10.820 1.00 86.94 88 VAL A N 1
ATOM 686 C CA . VAL A 1 88 ? -9.758 -8.305 -11.004 1.00 86.94 88 VAL A CA 1
ATOM 687 C C . VAL A 1 88 ? -9.075 -7.293 -10.086 1.00 86.94 88 VAL A C 1
ATOM 689 O O . VAL A 1 88 ? -9.128 -6.085 -10.324 1.00 86.94 88 VAL A O 1
ATOM 692 N N . LYS A 1 89 ? -8.378 -7.795 -9.061 1.00 87.94 89 LYS A N 1
ATOM 693 C CA . LYS A 1 89 ? -7.562 -6.992 -8.138 1.00 87.94 89 LYS A CA 1
ATOM 694 C C . LYS A 1 89 ? -6.085 -7.159 -8.467 1.00 87.94 89 LYS A C 1
ATOM 696 O O . LYS A 1 89 ? -5.555 -8.264 -8.405 1.00 87.94 89 LYS A O 1
ATOM 701 N N . ILE A 1 90 ? -5.422 -6.056 -8.808 1.00 88.69 90 ILE A N 1
ATOM 702 C CA . ILE A 1 90 ? -3.978 -6.033 -9.062 1.00 88.69 90 ILE A CA 1
ATOM 703 C C . ILE A 1 90 ? -3.285 -5.602 -7.773 1.00 88.69 90 ILE A C 1
ATOM 705 O O . ILE A 1 90 ? -3.289 -4.422 -7.423 1.00 88.69 90 ILE A O 1
ATOM 709 N N . GLU A 1 91 ? -2.694 -6.563 -7.070 1.00 90.44 91 GLU A N 1
ATOM 710 C CA . GLU A 1 91 ? -1.932 -6.321 -5.847 1.00 90.44 91 GLU A CA 1
ATOM 711 C C . GLU A 1 91 ? -0.471 -6.735 -6.035 1.00 90.44 91 GLU A C 1
ATOM 713 O O . GLU A 1 91 ? -0.170 -7.741 -6.676 1.00 90.44 91 GLU A O 1
ATOM 718 N N . TYR A 1 92 ? 0.442 -5.953 -5.462 1.00 92.94 92 TYR A N 1
ATOM 719 C CA . TYR A 1 92 ? 1.866 -6.271 -5.428 1.00 92.94 92 TYR A CA 1
ATOM 720 C C . TYR A 1 92 ? 2.236 -6.660 -4.005 1.00 92.94 92 TYR A C 1
ATOM 722 O O . TYR A 1 92 ? 2.036 -5.867 -3.084 1.00 92.94 92 TYR A O 1
ATOM 730 N N . VAL A 1 93 ? 2.770 -7.862 -3.824 1.00 92.31 93 VAL A N 1
ATOM 731 C CA . VAL A 1 93 ? 3.141 -8.411 -2.515 1.00 92.31 93 VAL A CA 1
ATOM 732 C C . VAL A 1 93 ? 4.624 -8.751 -2.486 1.00 92.31 93 VAL A C 1
ATOM 734 O O . VAL A 1 93 ? 5.202 -9.103 -3.515 1.00 92.31 93 VAL A O 1
ATOM 737 N N . ASP A 1 94 ? 5.248 -8.608 -1.320 1.00 88.62 94 ASP A N 1
ATOM 738 C CA . ASP A 1 94 ? 6.598 -9.122 -1.089 1.00 88.62 94 ASP A CA 1
ATOM 739 C C . ASP A 1 94 ? 6.591 -10.582 -0.604 1.00 88.62 94 ASP A C 1
ATOM 741 O O . ASP A 1 94 ? 5.541 -11.205 -0.451 1.00 88.62 94 ASP A O 1
ATOM 745 N N . GLU A 1 95 ? 7.782 -11.129 -0.356 1.00 88.25 95 GLU A N 1
ATOM 746 C CA . GLU A 1 95 ? 7.992 -12.505 0.126 1.00 88.25 95 GLU A CA 1
ATOM 747 C C . GLU A 1 95 ? 7.338 -12.768 1.492 1.00 88.25 95 GLU A C 1
ATOM 749 O O . GLU A 1 95 ? 7.060 -13.912 1.837 1.00 88.25 95 GLU A O 1
ATOM 754 N N . THR A 1 96 ? 7.054 -11.712 2.258 1.00 85.94 96 THR A N 1
ATOM 755 C CA . THR A 1 96 ? 6.407 -11.799 3.572 1.00 85.94 96 THR A CA 1
ATOM 756 C C . THR A 1 96 ? 4.883 -11.666 3.492 1.00 85.94 96 THR A C 1
ATOM 758 O O . THR A 1 96 ? 4.202 -11.729 4.513 1.00 85.94 96 THR A O 1
ATOM 761 N N . GLY A 1 97 ? 4.330 -11.478 2.288 1.00 86.56 97 GLY A N 1
ATOM 762 C CA . GLY A 1 97 ? 2.902 -11.259 2.064 1.00 86.56 97 GLY A CA 1
ATOM 763 C C . GLY A 1 97 ? 2.433 -9.833 2.373 1.00 86.56 97 GLY A C 1
ATOM 764 O O . GLY A 1 97 ? 1.229 -9.566 2.374 1.00 86.56 97 GLY A O 1
ATOM 765 N N . ARG A 1 98 ? 3.346 -8.886 2.623 1.00 88.75 98 ARG A N 1
ATOM 766 C CA . ARG A 1 98 ? 3.000 -7.477 2.835 1.00 88.75 98 ARG A CA 1
ATOM 767 C C . ARG A 1 98 ? 2.653 -6.835 1.493 1.00 88.75 98 ARG A C 1
ATOM 769 O O . ARG A 1 98 ? 3.404 -6.928 0.521 1.00 88.75 98 ARG A O 1
ATOM 776 N N . LYS A 1 99 ? 1.531 -6.106 1.463 1.00 90.69 99 LYS A N 1
ATOM 777 C CA . LYS A 1 99 ? 1.145 -5.273 0.316 1.00 90.69 99 LYS A CA 1
ATOM 778 C C . LYS A 1 99 ? 2.171 -4.157 0.128 1.00 90.69 99 LYS A C 1
ATOM 780 O O . LYS A 1 99 ? 2.405 -3.346 1.027 1.00 90.69 99 LYS A O 1
ATOM 785 N N . LEU A 1 100 ? 2.797 -4.133 -1.038 1.00 90.12 100 LEU A N 1
ATOM 786 C CA . LEU A 1 100 ? 3.818 -3.166 -1.396 1.00 90.12 100 LEU A CA 1
ATOM 787 C C . LEU A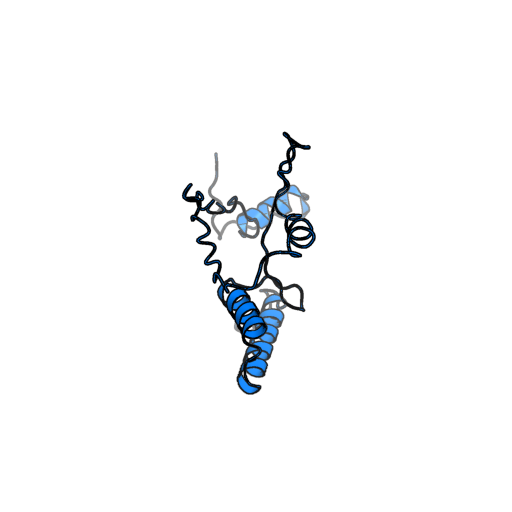 1 100 ? 3.195 -1.851 -1.830 1.00 90.12 100 LEU A C 1
ATOM 789 O O . LEU A 1 100 ? 2.176 -1.798 -2.519 1.00 90.12 100 LEU A O 1
ATOM 793 N N . THR A 1 101 ? 3.885 -0.766 -1.500 1.00 90.81 101 THR A N 1
ATOM 794 C CA . THR A 1 101 ? 3.572 0.529 -2.099 1.00 90.81 101 THR A CA 1
ATOM 795 C C . THR A 1 101 ? 3.902 0.505 -3.600 1.00 90.81 101 THR A C 1
ATOM 797 O O . THR A 1 101 ? 4.840 -0.190 -4.007 1.00 90.81 101 THR A O 1
ATOM 800 N N . PRO A 1 102 ? 3.236 1.310 -4.451 1.00 90.62 102 PRO A N 1
ATOM 801 C CA . PRO A 1 102 ? 3.539 1.361 -5.887 1.00 90.62 102 PRO A CA 1
ATOM 802 C C . PRO A 1 102 ? 5.021 1.646 -6.193 1.00 90.62 102 PRO A C 1
ATOM 804 O O . PRO A 1 102 ? 5.601 1.089 -7.124 1.00 90.62 102 PRO A O 1
ATOM 807 N N . LYS A 1 103 ? 5.677 2.462 -5.354 1.00 91.81 103 LYS A N 1
ATOM 808 C CA . LYS A 1 103 ? 7.115 2.770 -5.449 1.00 91.81 103 LYS A CA 1
ATOM 809 C C . LYS A 1 103 ? 8.001 1.561 -5.149 1.00 91.81 103 LYS A C 1
ATOM 811 O O . LYS A 1 103 ? 9.110 1.452 -5.673 1.00 91.81 103 LYS A O 1
ATOM 816 N N . GLU A 1 104 ? 7.580 0.698 -4.237 1.00 89.69 104 GLU A N 1
ATOM 817 C CA . GLU A 1 104 ? 8.302 -0.529 -3.902 1.00 89.69 104 GLU A CA 1
ATOM 818 C C . GLU A 1 104 ? 8.061 -1.610 -4.946 1.00 89.69 104 GLU A C 1
ATOM 820 O O . GLU A 1 104 ? 9.031 -2.217 -5.394 1.00 89.69 104 GLU A O 1
ATOM 825 N N . ALA A 1 105 ? 6.818 -1.756 -5.406 1.00 92.62 105 ALA A N 1
ATOM 826 C CA . ALA A 1 105 ? 6.446 -2.647 -6.495 1.00 92.62 105 ALA A CA 1
ATOM 827 C C . ALA A 1 105 ? 7.254 -2.353 -7.769 1.00 92.62 105 ALA A C 1
ATOM 829 O O . ALA A 1 105 ? 7.947 -3.231 -8.281 1.00 92.62 105 ALA A O 1
ATOM 830 N N . PHE A 1 106 ? 7.279 -1.092 -8.222 1.00 92.94 106 PHE A N 1
ATOM 831 C CA . PHE A 1 106 ? 8.062 -0.690 -9.395 1.00 92.94 106 PHE A CA 1
ATOM 832 C C . PHE A 1 106 ? 9.558 -0.974 -9.229 1.00 92.94 106 PHE A C 1
ATOM 834 O O . PHE A 1 106 ? 10.225 -1.405 -10.168 1.00 92.94 106 PHE A O 1
ATOM 841 N N . ARG A 1 107 ? 10.099 -0.763 -8.025 1.00 92.25 107 ARG A N 1
ATOM 842 C CA . ARG A 1 107 ? 11.511 -1.028 -7.728 1.00 92.25 107 ARG A CA 1
ATOM 843 C C . ARG A 1 107 ? 11.830 -2.517 -7.805 1.00 92.25 107 ARG A C 1
ATOM 845 O O . ARG A 1 107 ? 12.869 -2.875 -8.349 1.00 92.25 107 ARG A O 1
ATOM 852 N N . GLN A 1 108 ? 10.964 -3.374 -7.263 1.00 91.88 108 GLN A N 1
ATOM 853 C CA . GLN A 1 108 ? 11.138 -4.823 -7.347 1.00 91.88 108 GLN A CA 1
ATOM 854 C C . GLN A 1 108 ? 11.055 -5.307 -8.796 1.00 91.88 108 GLN A C 1
ATOM 856 O O . GLN A 1 108 ? 11.960 -6.013 -9.238 1.00 91.88 108 GLN A O 1
ATOM 861 N N . LEU A 1 109 ? 10.046 -4.859 -9.550 1.00 92.12 109 LEU A N 1
ATOM 862 C CA . LEU A 1 109 ? 9.916 -5.159 -10.978 1.00 92.12 109 LEU A CA 1
ATOM 863 C C . LEU A 1 109 ? 11.149 -4.693 -11.762 1.00 92.12 109 LEU A C 1
ATOM 865 O O . LEU A 1 109 ? 11.721 -5.469 -12.518 1.00 92.12 109 LEU A O 1
ATOM 869 N N . SER A 1 110 ? 11.624 -3.470 -11.513 1.00 93.62 110 SER A N 1
ATOM 870 C CA . SER A 1 110 ? 12.830 -2.921 -12.147 1.00 93.62 110 SER A CA 1
ATOM 871 C C . SER A 1 110 ? 14.091 -3.724 -11.818 1.00 93.62 110 SER A C 1
ATOM 873 O O . SER A 1 110 ? 14.890 -3.992 -12.710 1.00 93.62 110 SER A O 1
ATOM 875 N N . HIS A 1 111 ? 14.293 -4.133 -10.560 1.00 93.50 111 HIS A N 1
ATOM 876 C CA . HIS A 1 111 ? 15.448 -4.961 -10.189 1.00 93.50 111 HIS A CA 1
ATOM 877 C C . HIS A 1 111 ? 15.386 -6.354 -10.825 1.00 93.50 111 HIS A C 1
ATOM 879 O O . HIS A 1 111 ? 16.422 -6.867 -11.239 1.00 93.50 111 HIS A O 1
ATOM 885 N N . ARG A 1 112 ? 14.192 -6.959 -10.914 1.00 91.88 112 ARG A N 1
ATOM 886 C CA . ARG A 1 112 ? 13.988 -8.244 -11.601 1.00 91.88 112 ARG A CA 1
ATOM 887 C C . ARG A 1 112 ? 14.245 -8.114 -13.099 1.00 91.88 112 ARG A C 1
ATOM 889 O O . ARG A 1 112 ? 14.909 -8.971 -13.664 1.00 91.88 112 ARG A O 1
ATOM 896 N N . PHE A 1 113 ? 13.786 -7.023 -13.705 1.00 95.12 113 PHE A N 1
ATOM 897 C CA . PHE A 1 113 ? 13.980 -6.737 -15.122 1.00 95.12 113 PHE A CA 1
ATOM 898 C C . PHE A 1 113 ? 15.451 -6.471 -15.474 1.00 95.12 113 PHE A C 1
ATOM 900 O O . PHE A 1 113 ? 15.982 -7.061 -16.406 1.00 95.12 113 PHE A O 1
ATOM 907 N N . HIS A 1 114 ? 16.139 -5.613 -14.717 1.00 94.75 114 HIS A N 1
ATOM 908 C CA . HIS A 1 114 ? 17.532 -5.251 -15.001 1.00 94.75 114 HIS A CA 1
ATOM 909 C C . HIS A 1 114 ? 18.569 -6.217 -14.411 1.00 94.75 114 HIS A C 1
ATOM 911 O O . HIS A 1 114 ? 19.761 -6.037 -14.655 1.00 94.75 114 HIS A O 1
ATOM 917 N N . GLY A 1 115 ? 18.161 -7.177 -13.575 1.00 93.56 115 GLY A N 1
ATOM 918 C CA . GLY A 1 115 ? 19.060 -8.108 -12.878 1.00 93.56 115 GLY A CA 1
ATOM 919 C C . GLY A 1 115 ? 20.008 -7.451 -11.864 1.00 93.56 115 GLY A C 1
ATOM 920 O O . GLY A 1 115 ? 20.853 -8.121 -11.276 1.00 93.56 115 GLY A O 1
ATOM 921 N N . LYS A 1 116 ? 19.889 -6.135 -11.642 1.00 91.12 116 LYS A N 1
ATOM 922 C CA . LYS A 1 116 ? 20.738 -5.355 -10.734 1.00 91.12 116 LYS A CA 1
ATOM 923 C C . LYS A 1 116 ? 19.966 -5.053 -9.457 1.00 91.12 116 LYS A C 1
ATOM 925 O O . LYS A 1 116 ? 19.047 -4.235 -9.451 1.00 91.1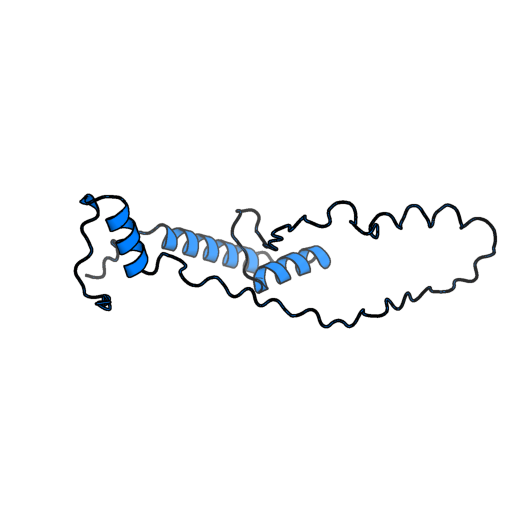2 116 LYS A O 1
ATOM 930 N N . GLY A 1 117 ? 20.342 -5.730 -8.377 1.00 88.19 117 GLY A N 1
ATOM 931 C CA . GLY A 1 117 ? 19.762 -5.523 -7.054 1.00 88.19 117 GLY A CA 1
ATOM 932 C C . GLY A 1 117 ? 20.266 -4.258 -6.356 1.00 88.19 117 GLY A C 1
ATOM 933 O O . GLY A 1 117 ? 21.212 -3.595 -6.780 1.00 88.19 117 GLY A O 1
ATOM 934 N N . SER A 1 118 ? 19.643 -3.934 -5.222 1.00 87.75 118 SER A N 1
ATOM 935 C CA . SER A 1 118 ? 20.220 -2.967 -4.283 1.00 87.75 118 SER A CA 1
ATOM 936 C C . SER A 1 118 ? 21.439 -3.571 -3.579 1.00 87.75 118 SER A C 1
ATOM 938 O O . SER A 1 118 ? 21.430 -4.747 -3.237 1.00 87.75 118 SER A O 1
ATOM 940 N N . GLY A 1 119 ? 22.462 -2.755 -3.315 1.00 89.94 119 GLY A N 1
ATOM 941 C CA . GLY A 1 119 ? 23.631 -3.184 -2.540 1.00 89.94 119 GLY A CA 1
ATOM 942 C C . GLY A 1 119 ? 23.313 -3.490 -1.068 1.00 89.94 119 GLY A C 1
ATOM 943 O O . GLY A 1 119 ? 22.337 -2.970 -0.518 1.00 89.94 119 GLY A O 1
ATOM 944 N N . LYS A 1 120 ? 24.192 -4.273 -0.427 1.00 90.50 120 LYS A N 1
ATOM 945 C CA . LYS A 1 120 ? 24.045 -4.832 0.934 1.00 90.50 120 LYS A CA 1
ATOM 946 C C . LYS A 1 120 ? 23.625 -3.809 2.001 1.00 90.50 120 LYS A C 1
ATOM 948 O O . LYS A 1 120 ? 22.646 -4.002 2.711 1.00 90.50 120 LYS A O 1
ATOM 953 N N . MET A 1 121 ? 24.286 -2.655 2.054 1.00 89.62 121 MET A N 1
ATOM 954 C CA . MET A 1 121 ? 23.968 -1.621 3.048 1.00 89.62 121 MET A CA 1
ATOM 955 C C . MET A 1 121 ? 22.544 -1.050 2.885 1.00 89.62 121 MET A C 1
ATOM 957 O O . MET A 1 121 ? 21.878 -0.702 3.860 1.00 89.62 121 MET A O 1
ATOM 961 N N . LYS A 1 122 ? 22.035 -0.967 1.645 1.00 89.75 122 LYS A N 1
ATOM 962 C CA . LYS A 1 122 ? 20.668 -0.490 1.373 1.00 89.75 122 LYS A CA 1
ATOM 963 C C . LYS A 1 122 ? 19.620 -1.545 1.713 1.00 89.75 122 LYS A C 1
ATOM 965 O O . LYS A 1 122 ? 18.513 -1.171 2.098 1.00 89.75 122 LYS A O 1
ATOM 970 N N . THR A 1 123 ? 19.935 -2.828 1.537 1.00 87.94 123 THR A N 1
ATOM 971 C CA . THR A 1 123 ? 19.028 -3.921 1.903 1.00 87.94 123 THR A CA 1
ATOM 972 C C . THR A 1 123 ? 18.929 -4.052 3.417 1.00 87.94 123 THR A C 1
ATOM 974 O O . THR A 1 123 ? 17.816 -4.074 3.926 1.00 87.94 123 THR A O 1
ATOM 977 N N . GLU A 1 124 ? 20.051 -4.000 4.139 1.00 90.12 124 GLU A N 1
ATOM 978 C CA . GLU A 1 124 ? 20.077 -4.066 5.609 1.00 90.12 124 GLU A CA 1
ATOM 979 C C . GLU A 1 124 ? 19.313 -2.905 6.254 1.00 90.12 124 GLU A C 1
ATOM 981 O O . GLU A 1 124 ? 18.434 -3.128 7.084 1.00 90.12 124 GLU A O 1
ATOM 986 N N . ARG A 1 125 ? 19.553 -1.660 5.812 1.00 90.56 125 ARG A N 1
ATOM 987 C CA . ARG A 1 125 ? 18.805 -0.496 6.320 1.00 90.56 125 ARG A CA 1
ATOM 988 C C . ARG A 1 125 ? 17.301 -0.614 6.066 1.00 90.56 125 ARG A C 1
ATOM 990 O O . ARG A 1 125 ? 16.504 -0.149 6.875 1.00 90.56 125 ARG A O 1
ATOM 997 N N . ARG A 1 126 ? 16.905 -1.195 4.929 1.00 87.06 126 ARG A N 1
ATOM 998 C CA . ARG A 1 126 ? 15.489 -1.395 4.603 1.00 87.06 126 ARG A CA 1
ATOM 999 C C . ARG A 1 126 ? 14.872 -2.485 5.473 1.00 87.06 126 ARG A C 1
ATOM 1001 O O . ARG A 1 126 ? 13.790 -2.243 5.981 1.00 87.06 126 ARG A O 1
ATOM 1008 N N . MET A 1 127 ? 15.554 -3.616 5.663 1.00 86.75 127 MET A N 1
ATOM 1009 C CA . MET A 1 127 ? 15.079 -4.688 6.544 1.00 86.75 127 MET A CA 1
ATOM 1010 C C . MET A 1 127 ? 14.892 -4.179 7.971 1.00 86.75 127 MET A C 1
ATOM 1012 O O . MET A 1 127 ? 13.799 -4.294 8.507 1.00 86.75 127 MET A O 1
ATOM 1016 N N . LYS A 1 128 ? 15.877 -3.451 8.513 1.00 90.94 128 LYS A N 1
ATOM 1017 C CA . LYS A 1 128 ? 15.762 -2.850 9.847 1.00 90.94 128 LYS A CA 1
ATOM 1018 C C . LYS A 1 128 ? 14.539 -1.935 9.981 1.00 90.94 128 LYS A C 1
ATOM 1020 O O . LYS A 1 128 ? 13.825 -2.006 10.972 1.00 90.94 128 LYS A O 1
ATOM 1025 N N . LYS A 1 129 ? 14.263 -1.104 8.969 1.00 88.75 129 LYS A N 1
ATOM 1026 C CA . LYS A 1 129 ? 13.077 -0.234 8.973 1.00 88.75 129 LYS A CA 1
ATOM 1027 C C . LYS A 1 129 ? 11.769 -1.039 8.967 1.00 88.75 129 LYS A C 1
ATOM 1029 O O . LYS A 1 129 ? 10.813 -0.642 9.621 1.00 88.75 129 LYS A O 1
ATOM 1034 N N . LEU A 1 130 ? 11.717 -2.141 8.219 1.00 87.06 130 LEU A N 1
ATOM 1035 C CA . LEU A 1 130 ? 10.542 -3.015 8.180 1.00 87.06 130 LEU A CA 1
ATOM 1036 C C . LEU A 1 130 ? 10.315 -3.705 9.528 1.00 87.06 130 LEU A C 1
ATOM 1038 O O . LEU A 1 130 ? 9.175 -3.783 9.976 1.00 87.06 130 LEU A O 1
ATOM 1042 N N . ASP A 1 131 ? 11.389 -4.140 10.185 1.00 87.12 131 ASP A N 1
ATOM 1043 C CA . ASP A 1 131 ? 11.324 -4.761 11.508 1.00 87.12 131 ASP A CA 1
ATOM 1044 C C . ASP A 1 131 ? 10.870 -3.761 12.577 1.00 87.12 131 ASP A C 1
ATOM 1046 O O . ASP A 1 131 ? 10.013 -4.085 13.396 1.00 87.12 131 ASP A O 1
ATOM 1050 N N . GLU A 1 132 ? 11.377 -2.524 12.535 1.00 87.25 132 GLU A N 1
ATOM 1051 C CA . GLU A 1 132 ? 10.935 -1.431 13.409 1.00 87.25 132 GLU A CA 1
ATOM 1052 C C . GLU A 1 132 ? 9.449 -1.097 13.194 1.00 87.25 132 GLU A C 1
ATOM 1054 O O . GLU A 1 132 ? 8.702 -0.993 14.164 1.00 87.25 132 GLU A O 1
ATOM 1059 N N . GLU A 1 133 ? 8.986 -0.990 11.941 1.00 86.19 133 GLU A N 1
ATOM 1060 C CA . GLU A 1 133 ? 7.564 -0.778 11.617 1.00 86.19 133 GLU A CA 1
ATOM 1061 C C . GLU A 1 133 ? 6.690 -1.943 12.111 1.00 86.19 133 GLU A C 1
ATOM 1063 O O . GLU A 1 133 ? 5.602 -1.730 12.651 1.00 86.19 133 GLU A O 1
ATOM 1068 N N . ALA A 1 134 ? 7.158 -3.182 11.942 1.00 84.44 134 ALA A N 1
ATOM 1069 C CA . ALA A 1 134 ? 6.449 -4.371 12.393 1.00 84.44 134 ALA A CA 1
ATOM 1070 C C . ALA A 1 134 ? 6.390 -4.457 13.922 1.00 84.44 134 ALA A C 1
ATOM 1072 O O . ALA A 1 134 ? 5.361 -4.855 14.468 1.00 84.44 134 ALA A O 1
ATOM 1073 N N . LEU A 1 135 ? 7.467 -4.081 14.612 1.00 83.81 135 LEU A N 1
ATOM 1074 C CA . LEU A 1 135 ? 7.520 -4.040 16.068 1.00 83.81 135 LEU A CA 1
ATOM 1075 C C . LEU A 1 135 ? 6.603 -2.944 16.613 1.00 83.81 135 LEU A C 1
ATOM 1077 O O . LEU A 1 135 ? 5.762 -3.233 17.459 1.00 83.81 135 LEU A O 1
ATOM 1081 N N . LEU A 1 136 ? 6.682 -1.730 16.060 1.00 82.00 136 LEU A N 1
ATOM 1082 C CA . LEU A 1 136 ? 5.835 -0.606 16.457 1.00 82.00 136 LEU A CA 1
ATOM 1083 C C . LEU A 1 136 ? 4.346 -0.920 16.263 1.00 82.00 136 LEU A C 1
ATOM 1085 O O . LEU A 1 136 ? 3.527 -0.570 17.101 1.00 82.00 136 LEU A O 1
ATOM 1089 N N . LYS A 1 137 ? 3.982 -1.627 15.186 1.00 82.38 137 LYS A N 1
ATOM 1090 C CA . LYS A 1 137 ? 2.594 -2.050 14.951 1.00 82.38 137 LYS A CA 1
ATOM 1091 C C . LYS A 1 137 ? 2.110 -3.120 15.941 1.00 82.38 137 LYS A C 1
ATOM 1093 O O . LYS A 1 137 ? 0.909 -3.223 16.173 1.00 82.38 137 LYS A O 1
ATOM 1098 N N . LYS A 1 138 ? 3.015 -3.944 16.481 1.00 81.00 138 LYS A N 1
ATOM 1099 C CA . LYS A 1 138 ? 2.696 -4.952 17.508 1.00 81.00 138 LYS A CA 1
ATOM 1100 C C . LYS A 1 138 ? 2.570 -4.339 18.901 1.00 81.00 138 LYS A C 1
ATOM 1102 O O . LYS A 1 138 ? 1.857 -4.8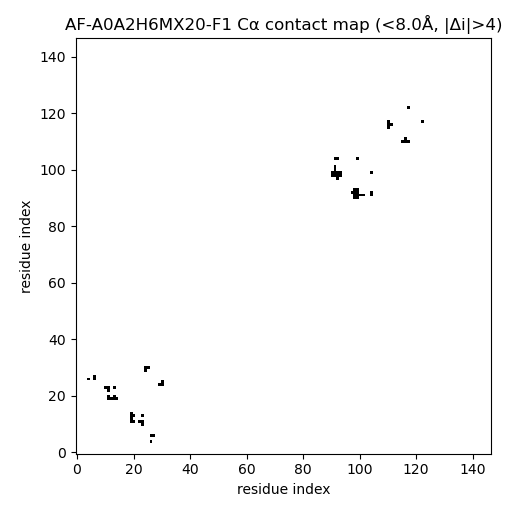95 19.730 1.00 81.00 138 LYS A O 1
ATOM 1107 N N . MET A 1 139 ? 3.266 -3.236 19.160 1.00 76.25 139 MET A N 1
ATOM 1108 C CA . MET A 1 139 ? 3.178 -2.508 20.423 1.00 76.25 139 MET A CA 1
ATOM 1109 C C . MET A 1 139 ? 1.766 -1.920 20.570 1.00 76.25 139 MET A C 1
ATOM 1111 O O . MET A 1 139 ? 1.311 -1.158 19.717 1.00 76.25 139 MET A O 1
ATOM 1115 N N . SER A 1 140 ? 1.043 -2.307 21.627 1.00 63.00 140 SER A N 1
ATOM 1116 C CA . SER A 1 140 ? -0.262 -1.718 21.936 1.00 63.00 140 SER A CA 1
ATOM 1117 C C . SER A 1 140 ? -0.079 -0.276 22.402 1.00 63.00 140 SER A C 1
ATOM 1119 O O . SER A 1 140 ? 0.883 0.053 23.092 1.00 63.00 140 SER A O 1
ATOM 1121 N N . SER A 1 141 ? -1.032 0.593 22.066 1.00 61.53 141 SER A N 1
ATOM 1122 C CA . SER A 1 141 ? -1.027 2.035 22.369 1.00 61.53 141 SER A CA 1
ATOM 1123 C C . SER A 1 141 ? -1.082 2.392 23.868 1.00 61.53 141 SER A C 1
ATOM 1125 O O . SER A 1 141 ? -1.347 3.538 24.206 1.00 61.53 141 SER A O 1
ATOM 1127 N N . SER A 1 142 ? -0.888 1.420 24.760 1.00 61.06 142 SER A N 1
ATOM 1128 C CA . SER A 1 142 ? -0.993 1.549 26.216 1.00 61.06 142 SER A CA 1
ATOM 1129 C C . SER A 1 142 ? 0.358 1.620 26.931 1.00 61.06 142 SER A C 1
ATOM 1131 O O . SER A 1 142 ? 0.371 1.831 28.137 1.00 61.06 142 SER A O 1
ATOM 1133 N N . ASP A 1 143 ? 1.474 1.417 26.227 1.00 54.34 143 ASP A N 1
ATOM 1134 C CA . ASP A 1 143 ? 2.808 1.331 26.833 1.00 54.34 143 ASP A CA 1
ATOM 1135 C C . ASP A 1 143 ? 3.763 2.359 26.214 1.00 54.34 143 ASP A C 1
ATOM 1137 O O . ASP A 1 143 ? 4.697 2.050 25.474 1.00 54.34 143 ASP A O 1
ATOM 1141 N N . THR A 1 144 ? 3.473 3.634 26.472 1.00 59.53 144 THR A N 1
ATOM 1142 C CA . THR A 1 144 ? 4.439 4.723 26.309 1.00 59.53 144 THR A CA 1
ATOM 1143 C C . THR A 1 144 ? 4.820 5.215 27.704 1.00 59.53 144 THR A C 1
ATOM 1145 O O . THR A 1 144 ? 4.004 5.901 28.323 1.00 59.53 144 THR A O 1
ATOM 1148 N N .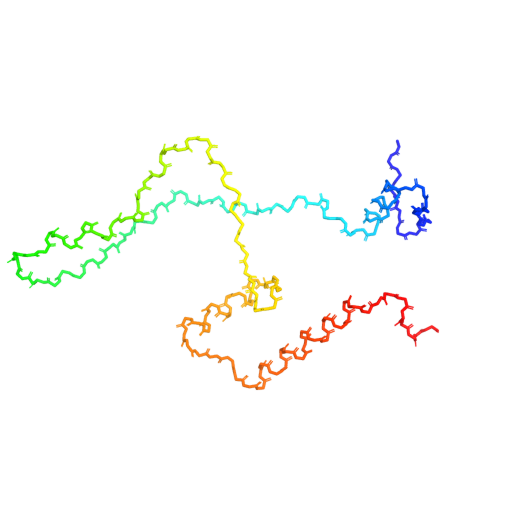 PRO A 1 145 ? 6.028 4.910 28.213 1.00 53.84 145 PRO A N 1
ATOM 1149 C CA . PRO A 1 145 ? 6.481 5.312 29.546 1.00 53.84 145 PRO A CA 1
ATOM 1150 C C . PRO A 1 145 ? 6.949 6.779 29.553 1.00 53.84 145 PRO A C 1
ATOM 1152 O O . PRO A 1 145 ? 8.073 7.094 29.934 1.00 53.84 145 PRO A O 1
ATOM 1155 N N . LEU A 1 146 ? 6.105 7.679 29.047 1.00 58.88 146 LEU A N 1
ATOM 1156 C CA . LEU A 1 146 ? 6.304 9.133 29.075 1.00 58.88 146 LEU A CA 1
ATOM 1157 C C . LEU A 1 146 ? 5.191 9.843 29.865 1.00 58.88 146 LEU A C 1
ATOM 1159 O O . LEU A 1 146 ? 4.939 11.026 29.642 1.00 58.88 146 LEU A O 1
ATOM 1163 N N . GLY A 1 147 ? 4.534 9.120 30.774 1.00 44.47 147 GLY A N 1
ATOM 1164 C CA . GLY A 1 147 ? 3.611 9.651 31.778 1.00 44.47 147 GLY A CA 1
ATOM 1165 C C . GLY A 1 147 ? 4.050 9.220 33.163 1.00 44.47 147 GLY A C 1
ATOM 1166 O O . GLY A 1 147 ? 4.234 7.995 33.335 1.00 44.47 147 GLY A O 1
#

Solvent-accessible surface area (backbone atoms only — not comparable to full-atom values): 10147 Å² total; per-residue (Å²): 134,88,77,82,80,52,100,83,57,81,78,60,65,51,89,78,38,72,68,32,45,51,52,42,35,52,75,71,62,73,54,84,80,66,78,75,77,71,76,72,71,73,72,72,92,60,80,72,78,79,77,75,79,70,79,79,71,91,66,79,91,85,85,72,76,77,72,58,64,79,74,55,74,84,73,66,78,81,71,92,47,94,79,72,78,82,86,83,79,92,79,48,64,49,99,84,66,48,78,47,53,72,74,52,40,53,48,53,52,48,25,67,71,68,71,55,72,80,57,69,73,62,49,51,57,48,50,52,51,52,52,51,52,55,49,58,70,67,53,63,99,82,75,69,94,83,118

Radius of gyration: 27.03 Å; Cα contacts (8 Å, |Δi|>4): 35; chains: 1; bounding box: 55×37×81 Å

InterPro domains:
  IPR005011 SNU66/SART1 family [PF03343] (4-133)
  IPR005011 SNU66/SART1 family [PTHR14152] (6-147)

Sequence (147 aa):
STSSTTILDEEPIVNRGLAAALMLCQNKGLLETTVQKVARVKAPNKSLPSAVYCIEDKMAIDDKYSRREEYRGFTQDFKEKDGYKPDVKIEYVDETGRKLTPKEAFRQLSHRFHGKGSGKMKTERRMKKLDEEALLKKMSSSDTPLG